Protein AF-A0A379WNK8-F1 (afdb_monomer_lite)

Foldseek 3Di:
DDDPDDDDADPVNVCVVVPVVVVCCVVCPPPDDDPPDDDDPDDDDDPPVPPPPPPDDDPDD

Structure (mmCIF, N/CA/C/O backbone):
data_AF-A0A379WNK8-F1
#
_entry.id   AF-A0A379WNK8-F1
#
loop_
_atom_site.group_PDB
_atom_site.id
_atom_site.type_symbol
_atom_site.label_atom_id
_atom_site.label_alt_id
_atom_site.label_comp_id
_atom_site.label_asym_id
_atom_site.label_entity_id
_atom_site.label_seq_id
_atom_site.pdbx_PDB_ins_code
_atom_site.Cartn_x
_atom_site.Cartn_y
_atom_site.Cartn_z
_atom_site.occupancy
_atom_site.B_iso_or_equiv
_atom_site.auth_seq_id
_atom_site.auth_comp_id
_atom_site.auth_asym_id
_atom_site.auth_atom_id
_atom_site.pdbx_PDB_model_num
ATOM 1 N N . MET A 1 1 ? 10.803 -11.913 -37.944 1.00 43.38 1 MET A N 1
ATOM 2 C CA . MET A 1 1 ? 10.010 -12.468 -36.822 1.00 43.38 1 MET A CA 1
ATOM 3 C C . MET A 1 1 ? 10.633 -12.017 -35.507 1.00 43.38 1 MET A C 1
ATOM 5 O O . MET A 1 1 ? 11.770 -12.383 -35.240 1.00 43.38 1 MET A O 1
ATOM 9 N N . ALA A 1 2 ? 9.951 -11.186 -34.713 1.00 49.16 2 ALA A N 1
ATOM 10 C CA . ALA A 1 2 ? 10.464 -10.771 -33.407 1.00 49.16 2 ALA A CA 1
ATOM 11 C C . ALA A 1 2 ? 10.378 -11.949 -32.421 1.00 49.16 2 ALA A C 1
ATOM 13 O O . ALA A 1 2 ? 9.296 -12.474 -32.157 1.00 49.16 2 ALA A O 1
ATOM 14 N N . ARG A 1 3 ? 11.533 -12.384 -31.908 1.00 52.62 3 ARG A N 1
ATOM 15 C CA . ARG A 1 3 ? 11.661 -13.442 -30.900 1.00 52.62 3 ARG A CA 1
ATOM 16 C C . ARG A 1 3 ? 10.957 -12.958 -29.624 1.00 52.62 3 ARG A C 1
ATOM 18 O O . ARG A 1 3 ? 11.470 -12.068 -28.952 1.00 52.62 3 ARG A O 1
ATOM 25 N N . ARG A 1 4 ? 9.764 -13.480 -29.307 1.00 55.00 4 ARG A N 1
ATOM 26 C CA . ARG A 1 4 ? 9.058 -13.154 -28.054 1.00 55.00 4 ARG A CA 1
ATOM 27 C C . ARG A 1 4 ? 9.873 -13.725 -26.894 1.00 55.00 4 ARG A C 1
ATOM 29 O O . ARG A 1 4 ? 9.797 -14.914 -26.607 1.00 55.00 4 ARG A O 1
ATOM 36 N N . LYS A 1 5 ? 10.716 -12.897 -26.278 1.00 49.41 5 LYS A N 1
ATOM 37 C CA . LYS A 1 5 ? 11.459 -13.258 -25.070 1.00 49.41 5 LYS A CA 1
ATOM 38 C C . LYS A 1 5 ? 10.455 -13.295 -23.920 1.00 49.41 5 LYS A C 1
ATOM 40 O O . LYS A 1 5 ? 9.906 -12.256 -23.562 1.00 49.41 5 LYS A O 1
ATOM 45 N N . THR A 1 6 ? 10.185 -14.475 -23.370 1.00 50.41 6 THR A N 1
ATOM 46 C CA . THR A 1 6 ? 9.384 -14.599 -22.148 1.00 50.41 6 THR A CA 1
ATOM 47 C C . THR A 1 6 ? 10.138 -13.901 -21.022 1.00 50.41 6 THR A C 1
ATOM 49 O O . THR A 1 6 ? 11.228 -14.326 -20.647 1.00 50.41 6 THR A O 1
ATOM 52 N N . ILE A 1 7 ? 9.589 -12.796 -20.520 1.00 67.81 7 ILE A N 1
ATOM 53 C CA . ILE A 1 7 ? 10.118 -12.112 -19.340 1.00 67.81 7 ILE A CA 1
ATOM 54 C C . ILE A 1 7 ? 9.404 -12.703 -18.132 1.00 67.81 7 ILE A C 1
ATOM 56 O O . ILE A 1 7 ? 8.180 -12.610 -18.032 1.00 67.81 7 ILE A O 1
ATOM 60 N N . TYR A 1 8 ? 10.162 -13.317 -17.228 1.00 63.69 8 TYR A N 1
ATOM 61 C CA . TYR A 1 8 ? 9.622 -13.737 -15.943 1.00 63.69 8 TYR A CA 1
ATOM 62 C C . TYR A 1 8 ? 9.323 -12.491 -15.099 1.00 63.69 8 TYR A C 1
ATOM 64 O O . TYR A 1 8 ? 10.220 -11.709 -14.785 1.00 63.69 8 TYR A O 1
ATOM 72 N N . LEU A 1 9 ? 8.049 -12.280 -14.768 1.00 71.25 9 LEU A N 1
ATOM 73 C CA . LEU A 1 9 ? 7.600 -11.184 -13.912 1.00 71.25 9 LEU A CA 1
ATOM 74 C C . LEU A 1 9 ? 7.167 -11.778 -12.574 1.00 71.25 9 LEU A C 1
ATOM 76 O O . LEU A 1 9 ? 6.170 -12.492 -12.511 1.00 71.25 9 LEU A O 1
ATOM 80 N N . HIS A 1 10 ? 7.924 -11.496 -11.517 1.00 77.44 10 HIS A N 1
ATOM 81 C CA . HIS A 1 10 ? 7.514 -11.821 -10.156 1.00 77.44 10 HIS A CA 1
ATOM 82 C C . HIS A 1 10 ? 6.554 -10.743 -9.619 1.00 77.44 10 HIS A C 1
ATOM 84 O O . HIS A 1 10 ? 6.375 -9.693 -10.236 1.00 77.44 10 HIS A O 1
ATOM 90 N N . MET A 1 11 ? 5.908 -10.999 -8.478 1.00 77.75 11 MET A N 1
ATOM 91 C CA . MET A 1 11 ? 4.824 -10.143 -7.976 1.00 77.75 11 MET A CA 1
ATOM 92 C C . MET A 1 11 ? 5.253 -8.684 -7.747 1.00 77.75 11 MET A C 1
ATOM 94 O O . MET A 1 11 ? 4.498 -7.782 -8.095 1.00 77.75 11 MET A O 1
ATOM 98 N N . GLY A 1 12 ? 6.476 -8.454 -7.256 1.00 83.94 12 GLY A N 1
ATOM 99 C CA . GLY A 1 12 ? 7.092 -7.121 -7.164 1.00 83.94 12 GLY A CA 1
ATOM 100 C C . GLY A 1 12 ? 7.022 -6.357 -8.490 1.00 83.94 12 GLY A C 1
ATOM 101 O O . GLY A 1 12 ? 6.365 -5.323 -8.561 1.00 83.94 12 GLY A O 1
ATOM 102 N N . HIS A 1 13 ? 7.521 -6.950 -9.583 1.00 83.75 13 HIS A N 1
ATOM 103 C CA . HIS A 1 13 ? 7.421 -6.361 -10.926 1.00 83.75 13 HIS A CA 1
ATOM 104 C C . HIS A 1 13 ? 5.983 -6.057 -11.380 1.00 83.75 13 HIS A C 1
ATOM 106 O O . HIS A 1 13 ? 5.762 -5.140 -12.173 1.00 83.75 13 HIS A O 1
ATOM 112 N N . LEU A 1 14 ? 4.994 -6.846 -10.949 1.00 86.62 14 LEU A N 1
ATOM 113 C CA . LEU A 1 14 ? 3.589 -6.591 -11.282 1.00 86.62 14 LEU A CA 1
ATOM 114 C C . LEU A 1 14 ? 3.028 -5.413 -10.479 1.00 86.62 14 LEU A C 1
ATOM 116 O O . LEU A 1 14 ? 2.281 -4.607 -11.034 1.00 86.62 14 LEU A O 1
ATOM 120 N N . ILE A 1 15 ? 3.409 -5.290 -9.207 1.00 90.44 15 ILE A N 1
ATOM 121 C CA . ILE A 1 15 ? 3.028 -4.171 -8.338 1.00 90.44 15 ILE A CA 1
ATOM 122 C C . ILE A 1 15 ? 3.671 -2.873 -8.828 1.00 90.44 15 ILE A C 1
ATOM 124 O O . ILE A 1 15 ? 2.986 -1.856 -8.880 1.00 90.44 15 ILE A O 1
ATOM 128 N N . ASP A 1 16 ? 4.927 -2.906 -9.271 1.00 85.75 16 ASP A N 1
ATOM 129 C CA . ASP A 1 16 ? 5.604 -1.722 -9.812 1.00 85.75 16 ASP A CA 1
ATOM 130 C C . ASP A 1 16 ? 4.927 -1.218 -11.091 1.00 85.75 16 ASP A C 1
ATOM 132 O O . ASP A 1 16 ? 4.703 -0.021 -11.259 1.00 85.75 16 ASP A O 1
ATOM 136 N N . LYS A 1 17 ? 4.512 -2.137 -11.974 1.00 87.06 17 LYS A N 1
ATOM 137 C CA . LYS A 1 17 ? 3.769 -1.797 -13.199 1.00 87.06 17 LYS A CA 1
ATOM 138 C C . LYS A 1 17 ? 2.340 -1.328 -12.923 1.00 87.06 17 LYS A C 1
ATOM 140 O O . LYS A 1 17 ? 1.838 -0.452 -13.621 1.00 87.06 17 LYS A O 1
ATOM 145 N N . GLY A 1 18 ? 1.662 -1.949 -11.958 1.00 87.94 18 GLY A N 1
ATOM 146 C CA . GLY A 1 18 ? 0.264 -1.665 -11.618 1.00 87.94 18 GLY A CA 1
ATOM 147 C C . GLY A 1 18 ? 0.072 -0.503 -10.637 1.00 87.94 18 GLY A C 1
ATOM 148 O O . GLY A 1 18 ? -1.035 0.026 -10.520 1.00 87.94 18 GLY A O 1
ATOM 149 N N . GLY A 1 19 ? 1.142 -0.103 -9.955 1.00 91.88 19 GLY A N 1
ATOM 150 C CA . GLY A 1 19 ? 1.148 0.871 -8.874 1.00 91.88 19 GLY A CA 1
ATOM 151 C C . GLY A 1 19 ? 0.751 0.261 -7.527 1.00 91.88 19 GLY A C 1
ATOM 152 O O . GLY A 1 19 ? -0.332 -0.312 -7.370 1.00 91.88 19 GLY A O 1
ATOM 153 N N . TYR A 1 20 ? 1.597 0.475 -6.514 1.00 93.38 20 TYR A N 1
ATOM 154 C CA . TYR A 1 20 ? 1.359 -0.001 -5.149 1.00 93.38 20 TYR A CA 1
ATOM 155 C C . TYR A 1 20 ? 0.022 0.472 -4.559 1.00 93.38 20 TYR A C 1
ATOM 157 O O . TYR A 1 20 ? -0.681 -0.323 -3.944 1.00 93.38 20 TYR A O 1
ATOM 165 N N . LEU A 1 21 ? -0.374 1.732 -4.773 1.00 94.62 21 LEU A N 1
ATOM 166 C CA .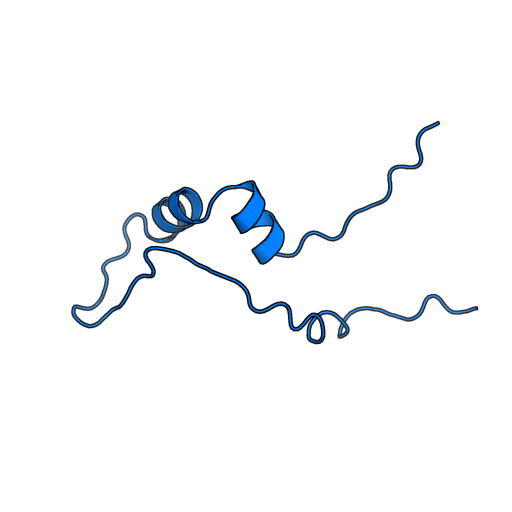 LEU A 1 21 ? -1.609 2.275 -4.188 1.00 94.62 21 LEU A CA 1
ATOM 167 C C . LEU A 1 21 ? -2.862 1.537 -4.677 1.00 94.62 21 LEU A C 1
ATOM 169 O O . LEU A 1 21 ? -3.685 1.117 -3.867 1.00 94.62 21 LEU A O 1
ATOM 173 N N . ARG A 1 22 ? -2.959 1.283 -5.988 1.00 94.69 22 ARG A N 1
ATOM 174 C CA . ARG A 1 22 ? -4.072 0.520 -6.575 1.00 94.69 22 ARG A CA 1
ATOM 175 C C . ARG A 1 22 ? -4.067 -0.932 -6.120 1.00 94.69 22 ARG A C 1
ATOM 177 O O . ARG A 1 22 ? -5.124 -1.513 -5.877 1.00 94.69 22 ARG A O 1
ATOM 184 N N . PHE A 1 23 ? -2.880 -1.524 -6.009 1.00 94.56 23 PHE A N 1
ATOM 185 C CA . PHE A 1 23 ? -2.731 -2.866 -5.466 1.00 94.56 23 PHE A CA 1
ATOM 186 C C . PHE A 1 23 ? -3.232 -2.932 -4.015 1.00 94.56 23 PHE A C 1
ATOM 188 O O . PHE A 1 23 ? -4.100 -3.752 -3.722 1.00 94.56 23 PHE A O 1
ATOM 195 N N . LYS A 1 24 ? -2.761 -2.025 -3.148 1.00 95.31 24 LYS A N 1
ATOM 196 C CA . LYS A 1 24 ? -3.163 -1.891 -1.741 1.00 95.31 24 LYS A CA 1
ATOM 197 C C . LYS A 1 24 ? -4.681 -1.775 -1.592 1.00 95.31 24 LYS A C 1
ATOM 199 O O . LYS A 1 24 ? -5.279 -2.552 -0.856 1.00 95.31 24 LYS A O 1
ATOM 204 N N . GLU A 1 25 ? -5.307 -0.849 -2.316 1.00 95.75 25 GLU A N 1
ATOM 205 C CA . GLU A 1 25 ? -6.765 -0.655 -2.295 1.00 95.75 25 GLU A CA 1
ATOM 206 C C . GLU A 1 25 ? -7.529 -1.918 -2.698 1.00 95.75 25 GLU A C 1
ATOM 208 O O . GLU A 1 25 ? -8.580 -2.228 -2.136 1.00 95.75 25 GLU A O 1
ATOM 213 N N . ARG A 1 26 ? -7.014 -2.657 -3.687 1.00 95.75 26 ARG A N 1
ATOM 214 C CA . ARG A 1 26 ? -7.654 -3.880 -4.170 1.00 95.75 26 ARG A CA 1
ATOM 215 C C . ARG A 1 26 ? -7.561 -5.012 -3.153 1.00 95.75 26 ARG A C 1
ATOM 217 O O . ARG A 1 26 ? -8.563 -5.690 -2.950 1.00 95.75 26 ARG A O 1
ATOM 224 N N . VAL A 1 27 ? -6.394 -5.229 -2.548 1.00 94.75 27 VAL A 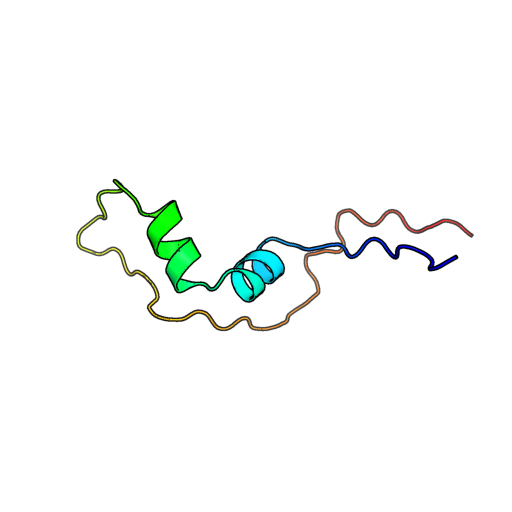N 1
ATOM 225 C CA . VAL A 1 27 ? -6.186 -6.355 -1.619 1.00 94.75 27 VAL A CA 1
ATOM 226 C C . VAL A 1 27 ? -6.774 -6.108 -0.234 1.00 94.75 27 VAL A C 1
ATOM 228 O O . VAL A 1 27 ? -7.191 -7.060 0.411 1.00 94.75 27 VAL A O 1
ATOM 231 N N . LEU A 1 28 ? -6.856 -4.849 0.208 1.00 96.69 28 LEU A N 1
ATOM 232 C CA . LEU A 1 28 ? -7.441 -4.494 1.507 1.00 96.69 28 LEU A CA 1
ATOM 233 C C . LEU A 1 28 ? -8.951 -4.224 1.447 1.00 96.69 28 LEU A C 1
ATOM 235 O O . LEU A 1 28 ? -9.563 -3.890 2.460 1.00 96.69 28 LEU A O 1
ATOM 239 N N . ARG A 1 29 ? -9.586 -4.353 0.277 1.00 97.44 29 ARG A N 1
ATOM 240 C CA . ARG A 1 29 ? -11.020 -4.088 0.130 1.00 97.44 29 ARG A CA 1
ATOM 241 C C . ARG A 1 29 ? -11.842 -5.031 1.013 1.00 97.44 29 ARG A C 1
ATOM 243 O O . ARG A 1 29 ? -11.851 -6.235 0.789 1.00 97.44 29 ARG A O 1
ATOM 250 N N . GLY A 1 30 ? -12.586 -4.457 1.959 1.00 97.38 30 GLY A N 1
ATOM 251 C CA . GLY A 1 30 ? -13.441 -5.211 2.883 1.00 97.38 30 GLY A CA 1
ATOM 252 C C . GLY A 1 30 ? -12.681 -5.908 4.015 1.00 97.38 30 GLY A C 1
ATOM 253 O O . GLY A 1 30 ? -13.286 -6.671 4.761 1.00 97.38 30 GLY A O 1
ATOM 254 N N . VAL A 1 31 ? -11.376 -5.654 4.155 1.00 97.00 31 VAL A N 1
ATOM 255 C CA . VAL A 1 31 ? -10.569 -6.169 5.263 1.00 97.00 31 VAL A CA 1
ATOM 256 C C . VAL A 1 31 ? -10.719 -5.240 6.463 1.00 97.00 31 VAL A C 1
ATOM 258 O O . VAL A 1 31 ? -10.481 -4.037 6.355 1.00 97.00 31 VAL A O 1
ATOM 261 N N . GLN A 1 32 ? -11.080 -5.800 7.618 1.00 97.19 32 GLN A N 1
ATOM 262 C CA . GLN A 1 32 ? -11.039 -5.081 8.885 1.00 97.19 32 GLN A CA 1
ATOM 263 C C . GLN A 1 32 ? -9.657 -5.246 9.510 1.00 97.19 32 GLN A C 1
ATOM 265 O O . GLN A 1 32 ? -9.262 -6.346 9.889 1.00 97.19 32 GLN A O 1
ATOM 270 N N . LEU A 1 33 ? -8.919 -4.142 9.580 1.00 95.50 33 LEU A N 1
ATOM 271 C CA . LEU A 1 33 ? -7.603 -4.114 10.196 1.00 95.50 33 LEU A CA 1
ATOM 272 C C . LEU A 1 33 ? -7.730 -4.031 11.717 1.00 95.50 33 LEU A C 1
ATOM 274 O O . LEU A 1 33 ? -8.601 -3.349 12.259 1.00 95.50 33 LEU A O 1
ATOM 278 N N . ASN A 1 34 ? -6.828 -4.723 12.391 1.00 96.69 34 ASN A N 1
ATOM 279 C CA . ASN A 1 34 ? -6.569 -4.581 13.811 1.00 96.69 34 ASN A CA 1
ATOM 280 C C . ASN A 1 34 ? -6.048 -3.156 14.126 1.00 96.69 34 ASN A C 1
ATOM 282 O O . ASN A 1 34 ? -5.370 -2.568 13.280 1.00 96.69 34 ASN A O 1
ATOM 286 N N . PRO A 1 35 ? -6.365 -2.570 15.300 1.00 95.94 35 PRO A N 1
ATOM 287 C CA . PRO A 1 35 ? -6.039 -1.170 15.613 1.00 95.94 35 PRO A CA 1
ATOM 288 C C . PRO A 1 35 ? -4.547 -0.822 15.530 1.00 95.94 35 PRO A C 1
ATOM 290 O O . PRO A 1 35 ? -4.187 0.308 15.219 1.00 95.94 35 PRO A O 1
ATOM 293 N N . GLU A 1 36 ? -3.681 -1.791 15.808 1.00 97.12 36 GLU A N 1
ATOM 294 C CA . GLU A 1 36 ? -2.226 -1.677 15.767 1.00 97.12 36 GLU A CA 1
ATOM 295 C C . GLU A 1 36 ? -1.621 -1.968 14.384 1.00 97.12 36 GLU A C 1
ATOM 297 O O . GLU A 1 36 ? -0.407 -1.856 14.203 1.00 97.12 36 GLU A O 1
ATOM 302 N N . ALA A 1 37 ? -2.440 -2.362 13.403 1.00 96.19 37 ALA A N 1
ATOM 303 C CA . ALA A 1 37 ? -1.961 -2.682 12.068 1.00 96.19 37 ALA A CA 1
ATOM 304 C C . ALA A 1 37 ? -1.382 -1.443 11.380 1.00 96.19 37 ALA A C 1
ATOM 306 O O . ALA A 1 37 ? -2.033 -0.406 11.247 1.00 96.19 37 ALA A O 1
ATOM 307 N N . MET A 1 38 ? -0.169 -1.588 10.855 1.00 95.00 38 MET A N 1
ATOM 308 C CA . MET A 1 38 ? 0.471 -0.564 10.042 1.00 95.00 38 MET A CA 1
ATOM 309 C C . MET A 1 38 ? 0.355 -0.931 8.567 1.00 95.00 38 MET A C 1
ATOM 311 O O . MET A 1 38 ? 0.701 -2.039 8.155 1.00 95.00 38 MET A O 1
ATOM 315 N N . VAL A 1 39 ? -0.101 0.018 7.754 1.00 94.62 39 VAL A N 1
ATOM 316 C CA . VAL A 1 39 ? -0.168 -0.131 6.301 1.00 94.62 39 VAL A CA 1
ATOM 317 C C . VAL A 1 39 ? 0.780 0.868 5.671 1.00 94.62 39 VAL A C 1
ATOM 319 O O . VAL A 1 39 ? 0.693 2.065 5.935 1.00 94.62 39 VAL A O 1
ATOM 322 N N . ALA A 1 40 ? 1.674 0.387 4.813 1.00 94.06 40 ALA A N 1
ATOM 323 C CA . ALA A 1 40 ? 2.620 1.270 4.158 1.00 94.06 40 ALA A CA 1
ATOM 324 C C . ALA A 1 40 ? 1.904 2.282 3.237 1.00 94.06 40 ALA A C 1
ATOM 326 O O . ALA A 1 40 ? 0.947 1.981 2.508 1.00 94.06 40 ALA A O 1
ATOM 327 N N . GLU A 1 41 ? 2.381 3.524 3.250 1.00 92.50 41 GLU A N 1
ATOM 328 C CA . GLU A 1 41 ? 1.960 4.545 2.285 1.00 92.50 41 GLU A CA 1
ATOM 329 C C . GLU A 1 41 ? 2.690 4.375 0.952 1.00 92.50 41 GLU A C 1
ATOM 331 O O . GLU A 1 41 ? 2.115 4.592 -0.116 1.00 92.50 41 GLU A O 1
ATOM 336 N N . ARG A 1 42 ? 3.948 3.930 1.021 1.00 88.88 42 ARG A N 1
ATOM 337 C CA . ARG A 1 42 ? 4.861 3.714 -0.100 1.00 88.88 42 ARG A CA 1
ATOM 338 C C . ARG A 1 42 ? 5.684 2.452 0.131 1.00 88.88 42 ARG A C 1
ATOM 340 O O . ARG A 1 42 ? 5.976 2.112 1.272 1.00 88.88 42 ARG A O 1
ATOM 347 N N . ILE A 1 43 ? 6.082 1.801 -0.957 1.00 86.00 43 ILE A N 1
ATOM 348 C CA . ILE A 1 43 ? 7.009 0.669 -0.937 1.00 86.00 43 ILE A CA 1
ATOM 349 C C . ILE A 1 43 ? 8.233 1.036 -1.769 1.00 86.00 43 ILE A C 1
ATOM 351 O O . ILE A 1 43 ? 8.096 1.570 -2.869 1.00 86.00 43 ILE A O 1
ATOM 355 N N . TYR A 1 44 ? 9.407 0.729 -1.226 1.00 83.12 44 TYR A N 1
ATOM 356 C CA . TYR A 1 44 ? 10.682 0.741 -1.929 1.00 83.12 44 TYR A CA 1
ATOM 357 C C . TYR A 1 44 ? 11.316 -0.630 -1.736 1.00 83.12 44 TYR A C 1
ATOM 359 O O . TYR A 1 44 ? 11.361 -1.138 -0.614 1.00 83.12 44 TYR A O 1
ATOM 367 N N . TRP A 1 45 ? 11.772 -1.235 -2.825 1.00 73.12 45 TRP A N 1
ATOM 368 C CA . TRP A 1 45 ? 12.420 -2.537 -2.786 1.00 73.12 45 TRP A CA 1
ATOM 369 C C . TRP A 1 45 ? 13.925 -2.345 -2.604 1.00 73.12 45 TRP A C 1
ATOM 371 O O . TRP A 1 45 ? 14.537 -1.544 -3.307 1.00 73.12 45 TRP A O 1
ATOM 381 N N . ALA A 1 46 ? 14.521 -3.081 -1.669 1.00 69.50 46 ALA A N 1
ATOM 382 C CA . ALA A 1 46 ? 15.955 -3.326 -1.699 1.00 69.50 46 ALA A CA 1
ATOM 383 C C . ALA A 1 46 ? 16.173 -4.508 -2.651 1.00 69.50 46 ALA A C 1
ATOM 385 O O . ALA A 1 46 ? 15.711 -5.614 -2.371 1.00 69.50 46 ALA A O 1
ATOM 386 N N . GLU A 1 47 ? 16.795 -4.265 -3.802 1.00 58.19 47 GLU A N 1
ATOM 387 C CA . GLU A 1 47 ? 17.098 -5.309 -4.782 1.00 58.19 47 GLU A CA 1
ATOM 388 C C . GLU A 1 47 ? 18.233 -6.205 -4.261 1.00 58.19 47 GLU A C 1
ATOM 390 O O . GLU A 1 47 ? 19.393 -6.024 -4.615 1.00 58.19 47 GLU A O 1
ATOM 395 N N . ASP A 1 48 ? 17.915 -7.180 -3.408 1.00 57.19 48 ASP A N 1
ATOM 396 C CA . ASP A 1 48 ? 18.758 -8.368 -3.246 1.00 57.19 48 ASP A CA 1
ATOM 397 C C . ASP A 1 48 ? 18.143 -9.495 -4.089 1.00 57.19 48 ASP A C 1
ATOM 399 O O . ASP A 1 48 ? 17.275 -10.253 -3.654 1.00 57.19 48 ASP A O 1
ATOM 403 N N . GLU A 1 49 ? 18.531 -9.550 -5.367 1.00 52.81 49 GLU A N 1
ATOM 404 C CA . G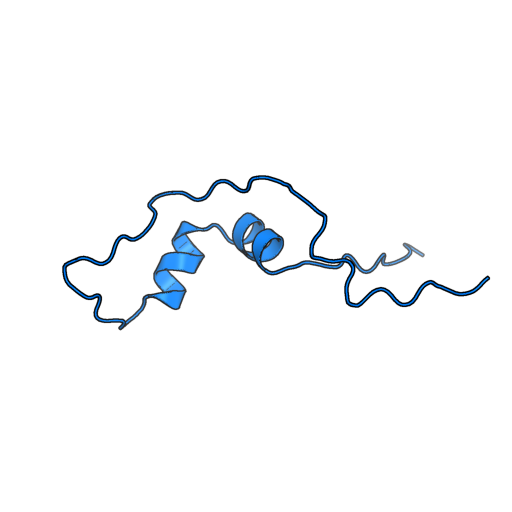LU A 1 49 ? 18.020 -10.482 -6.388 1.00 52.81 49 GLU A CA 1
ATOM 405 C C . GLU A 1 49 ? 18.385 -11.970 -6.143 1.00 52.81 49 G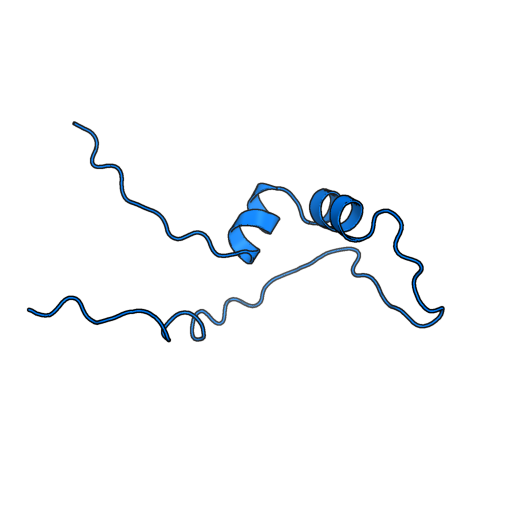LU A C 1
ATOM 407 O O . GLU A 1 49 ? 18.458 -12.766 -7.083 1.00 52.81 49 GLU A O 1
ATOM 412 N N .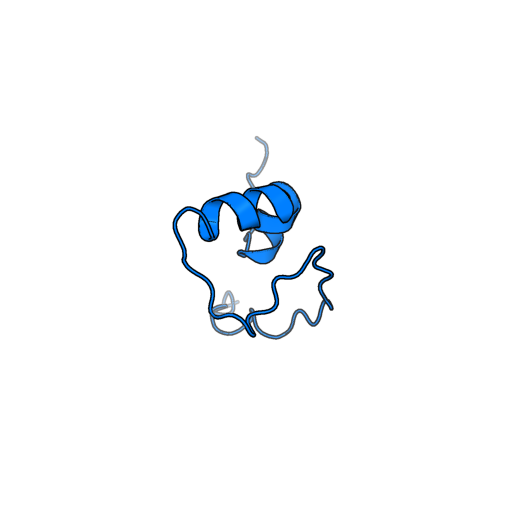 SER A 1 50 ? 18.641 -12.418 -4.911 1.00 49.16 50 SER A N 1
ATOM 413 C CA . SER A 1 50 ? 19.191 -13.764 -4.682 1.00 49.16 50 SER A CA 1
ATOM 414 C C . SER A 1 50 ? 18.151 -14.867 -4.417 1.00 49.16 50 SER A C 1
ATOM 416 O O . SER A 1 50 ? 18.421 -16.039 -4.693 1.00 49.16 50 SER A O 1
ATOM 418 N N . VAL A 1 51 ? 16.923 -14.549 -3.985 1.00 51.34 51 VAL A N 1
ATOM 419 C CA . VAL A 1 51 ? 15.932 -15.585 -3.597 1.00 51.34 51 VAL A CA 1
ATOM 420 C C . VAL A 1 51 ? 15.176 -16.240 -4.764 1.00 51.34 51 VAL A C 1
ATOM 422 O O . VAL A 1 51 ? 14.554 -17.288 -4.591 1.00 51.34 51 VAL A O 1
ATOM 425 N N . ALA A 1 52 ? 15.273 -15.709 -5.986 1.00 50.09 52 ALA A N 1
ATOM 426 C CA . ALA A 1 52 ? 14.561 -16.247 -7.154 1.00 50.09 52 ALA A CA 1
ATOM 427 C C . ALA A 1 52 ? 15.291 -17.396 -7.888 1.00 50.09 52 ALA A C 1
ATOM 429 O O . ALA A 1 52 ? 14.891 -17.774 -8.990 1.00 50.09 52 ALA A O 1
ATOM 430 N N . ARG A 1 53 ? 16.350 -17.983 -7.309 1.00 50.31 53 ARG A N 1
ATOM 431 C CA . ARG A 1 53 ? 17.106 -19.086 -7.941 1.00 50.31 53 ARG A CA 1
ATOM 432 C C . ARG A 1 53 ? 16.631 -20.502 -7.594 1.00 50.31 53 ARG A C 1
ATOM 434 O O . ARG A 1 53 ? 17.154 -21.447 -8.171 1.00 50.31 53 ARG A O 1
ATOM 441 N N . MET A 1 54 ? 15.623 -20.688 -6.737 1.00 52.88 54 MET A N 1
ATOM 442 C CA . MET A 1 54 ? 15.192 -22.042 -6.332 1.00 52.88 54 MET A CA 1
ATOM 443 C C . MET A 1 54 ? 14.513 -22.870 -7.443 1.00 52.88 54 MET A C 1
ATOM 445 O O . MET A 1 54 ? 14.464 -24.090 -7.333 1.00 52.88 54 MET A O 1
ATOM 449 N N . HIS A 1 55 ? 14.035 -22.248 -8.530 1.00 52.72 55 HIS A N 1
ATOM 450 C CA . HIS A 1 55 ? 13.333 -22.954 -9.619 1.00 52.72 55 HIS A CA 1
ATOM 451 C C . HIS A 1 55 ? 14.065 -22.945 -10.969 1.00 52.72 55 HIS A C 1
ATOM 453 O O . HIS A 1 55 ? 13.523 -23.423 -11.968 1.00 52.72 55 HIS A O 1
ATOM 459 N N . LEU A 1 56 ? 15.295 -22.428 -11.031 1.00 50.25 56 LEU A N 1
ATOM 460 C CA . LEU A 1 56 ? 16.102 -22.518 -12.245 1.00 50.25 56 LEU A CA 1
ATOM 461 C C . LEU A 1 56 ? 16.771 -23.893 -12.289 1.00 50.25 56 LEU A C 1
ATOM 463 O O . LEU A 1 56 ? 17.809 -24.109 -11.670 1.00 50.25 56 LEU A O 1
ATOM 467 N N . LYS A 1 57 ? 16.200 -24.831 -13.055 1.00 58.84 57 LYS A N 1
ATOM 468 C CA . LYS A 1 57 ? 17.017 -25.934 -13.571 1.00 58.84 57 LYS A CA 1
ATOM 469 C C . LYS A 1 57 ? 18.051 -25.308 -14.512 1.00 58.84 57 LYS A C 1
ATOM 471 O O . LYS A 1 57 ? 17.641 -24.541 -15.390 1.00 58.84 57 LYS A O 1
ATOM 476 N N . PRO A 1 58 ? 19.357 -25.583 -14.351 1.00 56.44 58 PRO A N 1
ATOM 477 C CA . PRO A 1 58 ? 20.327 -25.160 -15.345 1.00 56.44 58 PRO A CA 1
ATOM 478 C C . PRO A 1 58 ? 19.880 -25.729 -16.692 1.00 56.44 58 PRO A C 1
ATOM 480 O O . PRO A 1 58 ? 19.511 -26.902 -16.785 1.00 56.44 58 PRO A O 1
ATOM 483 N N . ALA A 1 59 ? 19.862 -24.888 -17.725 1.00 60.72 59 ALA A N 1
ATOM 484 C CA . ALA A 1 59 ? 19.809 -25.390 -19.085 1.00 60.72 59 ALA A CA 1
ATOM 485 C C . ALA A 1 59 ? 21.111 -26.173 -19.277 1.00 60.72 59 ALA A C 1
ATOM 487 O O . ALA A 1 59 ? 22.176 -25.570 -19.396 1.00 60.72 59 ALA A O 1
ATOM 488 N N . GLY A 1 60 ? 21.024 -27.499 -19.153 1.00 55.34 60 GLY A N 1
ATOM 489 C CA . GLY A 1 60 ? 22.145 -28.396 -19.387 1.00 55.34 60 GLY A CA 1
ATOM 490 C C . GLY A 1 60 ? 22.735 -28.103 -20.761 1.00 55.34 60 GLY A C 1
ATOM 491 O O . GLY A 1 60 ? 21.988 -27.974 -21.735 1.00 55.34 60 GLY A O 1
ATOM 492 N N . HIS A 1 61 ? 24.050 -27.927 -20.785 1.00 41.81 61 HIS A N 1
ATOM 493 C CA . HIS A 1 61 ? 24.863 -27.962 -21.991 1.00 41.81 61 HIS A CA 1
ATOM 494 C C . HIS A 1 61 ? 25.383 -29.386 -22.167 1.00 41.81 61 HIS A C 1
ATOM 496 O O . HIS A 1 61 ? 25.660 -30.021 -21.121 1.00 41.81 61 HIS A O 1
#

Secondary structure (DSSP, 8-state):
----------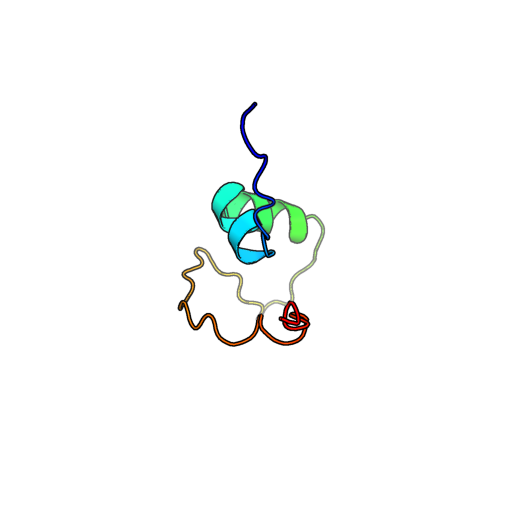HHHHHHHH-HHHHHHHHSTT----TT----S-------TTGGGTT------

Radius of gyration: 17.16 Å; chains: 1; bounding box: 38×33×53 Å

Organism: Salmonella enterica I (NCBI:txid59201)

pLDDT: mean 76.33, std 19.15, range [41.81, 97.44]

Sequence (61 aa):
MARRKTIYLHMGHLIDKGGYLRFKERVLRGVQLNPEAMVAERIYWAEDESVARMHLKPAGH